Protein AF-A0A7V0MFZ0-F1 (afdb_monomer)

Foldseek 3Di:
DDDDDCVVVVVVVVVVVVPPDPPFDKWKWFWADQPFLQWTWTQTPNDTAIEGEPQKDFQDLDDDPSLVVVCVVVVHDSVVSNVLRVVSRVVSCVQHPGGAIWMWTFPQAALVRHTYIWTAHPVRDTSSVVSVVVPSIDGDDDPVDPPSGDDD

Radius of gyration: 21.15 Å; Cα contacts (8 Å, |Δi|>4): 262; chains: 1; bounding box: 81×32×43 Å

Secondary structure (DSSP, 8-state):
-PPP-THHHHHHHHHHHTT-----EEEEEEEEEE-SSSEEEEEETTEEEEEEETTEEPPP-S--HHHHHHHHHHTS-HHHHHHHHHHHHHHHHHH--TT-EEEEEEEEE-TTSPEEEEEE-TTS-BHHHHHHHTTS-EEPP--SS--TTS--

Structure (mmCIF, N/CA/C/O backbone):
data_AF-A0A7V0MFZ0-F1
#
_entry.id   AF-A0A7V0MFZ0-F1
#
loop_
_atom_site.group_PDB
_atom_site.id
_atom_site.type_symbol
_atom_site.label_atom_id
_atom_site.label_alt_id
_atom_site.label_comp_id
_atom_site.label_asym_id
_atom_site.label_entity_id
_atom_site.label_seq_id
_atom_site.pdbx_PDB_ins_code
_atom_site.Cartn_x
_atom_site.Cartn_y
_atom_site.Cartn_z
_atom_site.occupancy
_atom_site.B_iso_or_equiv
_atom_site.auth_seq_id
_atom_site.auth_comp_id
_atom_site.auth_asym_id
_atom_site.auth_atom_id
_atom_site.pdbx_PDB_model_num
ATOM 1 N N . MET A 1 1 ? -67.528 -11.624 10.475 1.00 47.88 1 MET A N 1
ATOM 2 C CA . MET A 1 1 ? -66.142 -11.704 10.995 1.00 47.88 1 MET A CA 1
ATOM 3 C C . MET A 1 1 ? -65.211 -12.012 9.823 1.00 47.88 1 MET A C 1
ATOM 5 O O . MET A 1 1 ? -65.328 -13.084 9.245 1.00 47.88 1 MET A O 1
ATOM 9 N N . ARG A 1 2 ? -64.395 -11.047 9.369 1.00 53.66 2 ARG A N 1
ATOM 10 C CA . ARG A 1 2 ? -63.494 -11.209 8.206 1.00 53.66 2 ARG A CA 1
ATOM 11 C C . ARG A 1 2 ? -62.279 -12.045 8.619 1.00 53.66 2 ARG A C 1
ATOM 13 O O . ARG A 1 2 ? -61.557 -11.647 9.525 1.00 53.66 2 ARG A O 1
ATOM 20 N N . GLN A 1 3 ? -62.070 -13.187 7.967 1.00 61.22 3 GLN A N 1
ATOM 21 C CA . GLN A 1 3 ? -60.916 -14.049 8.218 1.00 61.22 3 GLN A CA 1
ATOM 22 C C . GLN A 1 3 ? -59.635 -13.358 7.730 1.00 61.22 3 GLN A C 1
ATOM 24 O O . GLN A 1 3 ? -59.511 -13.020 6.550 1.00 61.22 3 GLN A O 1
ATOM 29 N N . PHE A 1 4 ? -58.695 -13.120 8.644 1.00 59.19 4 PHE A N 1
ATOM 30 C CA . PHE A 1 4 ? -57.359 -12.631 8.314 1.00 59.19 4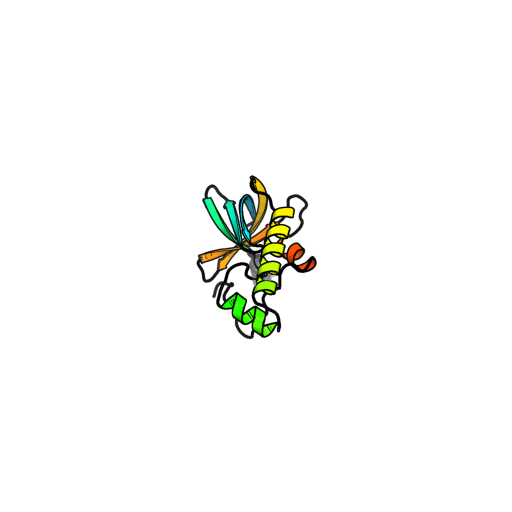 PHE A CA 1
ATOM 31 C C . PHE A 1 4 ? -56.622 -13.710 7.510 1.00 59.19 4 PHE A C 1
ATOM 33 O O . PHE A 1 4 ? -56.411 -14.817 7.998 1.00 59.19 4 PHE A O 1
ATOM 40 N N . LYS A 1 5 ? -56.251 -13.404 6.260 1.00 60.75 5 LYS A N 1
ATOM 41 C CA . LYS A 1 5 ? -55.496 -14.323 5.398 1.00 60.75 5 LYS A CA 1
ATOM 42 C C . LYS A 1 5 ? -54.029 -14.360 5.867 1.00 60.75 5 LYS A C 1
ATOM 44 O O . LYS A 1 5 ? -53.351 -13.341 5.725 1.00 60.75 5 LYS A O 1
ATOM 49 N N . PRO A 1 6 ? -53.499 -15.499 6.356 1.00 60.22 6 PRO A N 1
ATOM 50 C CA . PRO A 1 6 ? -52.128 -15.584 6.878 1.00 60.22 6 PRO A CA 1
ATOM 51 C C . PRO A 1 6 ? -51.054 -15.332 5.804 1.00 60.22 6 PRO A C 1
ATOM 53 O O . PRO A 1 6 ? -49.923 -14.987 6.129 1.00 60.22 6 PRO A O 1
ATOM 56 N N . ALA A 1 7 ? -51.416 -15.416 4.519 1.00 62.53 7 ALA A N 1
ATOM 57 C CA . ALA A 1 7 ? -50.539 -15.136 3.381 1.00 62.53 7 ALA A CA 1
ATOM 58 C C . ALA A 1 7 ? -49.918 -13.724 3.394 1.00 62.53 7 ALA A C 1
ATOM 60 O O . ALA A 1 7 ? -48.782 -13.557 2.957 1.00 62.53 7 ALA A O 1
ATOM 61 N N . LEU A 1 8 ? -50.621 -12.715 3.929 1.00 60.03 8 LEU A N 1
ATOM 62 C CA . LEU A 1 8 ? -50.081 -11.353 4.024 1.00 60.03 8 LEU A CA 1
ATOM 63 C C . LEU A 1 8 ? -48.981 -11.249 5.097 1.00 60.03 8 LEU A C 1
ATOM 65 O O . LEU A 1 8 ? -48.035 -10.486 4.935 1.00 60.03 8 LEU A O 1
ATOM 69 N N . LEU A 1 9 ? -49.072 -12.057 6.158 1.00 59.84 9 LEU A N 1
ATOM 70 C CA . LEU A 1 9 ? -48.082 -12.098 7.236 1.00 59.84 9 LEU A CA 1
ATOM 71 C C . LEU A 1 9 ? -46.766 -12.734 6.756 1.00 59.84 9 LEU A C 1
ATOM 73 O O . LEU A 1 9 ? -45.691 -12.209 7.031 1.00 59.84 9 LEU A O 1
ATOM 77 N N . TYR A 1 10 ? -46.847 -13.814 5.971 1.00 64.69 10 TYR A N 1
ATOM 78 C CA . TYR A 1 10 ? -45.669 -14.465 5.385 1.00 64.69 10 TYR A CA 1
ATOM 79 C C . TYR A 1 10 ? -44.922 -13.567 4.389 1.00 64.69 10 TYR A C 1
ATOM 81 O O . TYR A 1 10 ? -43.693 -13.588 4.351 1.00 64.69 10 TYR A O 1
ATOM 89 N N . LEU A 1 11 ? -45.641 -12.737 3.625 1.00 60.97 11 LEU A N 1
ATOM 90 C CA . LEU A 1 11 ? -45.033 -11.796 2.680 1.00 60.97 11 LEU A CA 1
ATOM 91 C C . LEU A 1 11 ? -44.226 -10.694 3.395 1.00 60.97 11 LEU A C 1
ATOM 93 O O . LEU A 1 11 ? -43.146 -10.333 2.939 1.00 60.97 11 LEU A O 1
ATOM 97 N N . VAL A 1 12 ? -44.707 -10.202 4.543 1.00 61.19 12 VAL A N 1
ATOM 98 C CA . VAL A 1 12 ? -43.994 -9.200 5.360 1.00 61.19 12 VAL A CA 1
ATOM 99 C C . VAL A 1 12 ? -42.735 -9.793 6.005 1.00 61.19 12 VAL A C 1
ATOM 101 O O . VAL A 1 12 ? -41.697 -9.136 6.035 1.00 61.19 12 VAL A O 1
ATOM 104 N N . VAL A 1 13 ? -42.788 -11.050 6.461 1.00 62.38 13 VAL A N 1
ATOM 105 C CA . VAL A 1 13 ? -41.617 -11.760 7.012 1.00 62.38 13 VAL A CA 1
ATOM 106 C C . VAL A 1 13 ? -40.547 -12.004 5.937 1.00 62.38 13 VAL A C 1
ATOM 108 O O . VAL A 1 13 ? -39.360 -11.821 6.203 1.00 62.38 13 VAL A O 1
ATOM 111 N N . LEU A 1 14 ? -40.948 -12.344 4.707 1.00 59.47 14 LEU A N 1
ATOM 112 C CA . LEU A 1 14 ? -40.026 -12.533 3.578 1.00 59.47 14 LEU A CA 1
ATOM 113 C C . LEU A 1 14 ? -39.344 -11.229 3.128 1.00 59.47 14 LEU A C 1
ATOM 115 O O . LEU A 1 14 ? -38.171 -11.261 2.765 1.00 59.47 14 LEU A O 1
ATOM 119 N N . LEU A 1 15 ? -40.032 -10.084 3.211 1.00 59.00 15 LEU A N 1
ATOM 120 C CA . LEU A 1 15 ? -39.458 -8.766 2.895 1.00 59.00 15 LEU A CA 1
ATOM 121 C C . LEU A 1 15 ? -38.463 -8.266 3.958 1.00 59.00 15 LEU A C 1
ATOM 123 O O . LEU A 1 15 ? -37.541 -7.522 3.631 1.00 59.00 15 LEU A O 1
ATOM 127 N N . PHE A 1 16 ? -38.600 -8.697 5.216 1.00 56.44 16 PHE A N 1
ATOM 128 C CA . PHE A 1 16 ? -37.642 -8.366 6.282 1.00 56.44 16 PHE A CA 1
ATOM 129 C C . PHE A 1 16 ? -36.361 -9.212 6.223 1.00 56.44 16 PHE A C 1
ATOM 131 O O . PHE A 1 16 ? -35.287 -8.741 6.594 1.00 56.44 16 PHE A O 1
ATOM 138 N N . ALA A 1 17 ? -36.445 -10.449 5.726 1.00 56.81 17 ALA A N 1
ATOM 139 C CA . ALA A 1 17 ? -35.288 -11.337 5.605 1.00 56.81 17 ALA A CA 1
ATOM 140 C C . ALA A 1 17 ? -34.329 -10.944 4.461 1.00 56.81 17 ALA A C 1
ATOM 142 O O . ALA A 1 17 ? -33.153 -11.305 4.496 1.00 56.81 17 ALA A O 1
ATOM 143 N N . SER A 1 18 ? -34.792 -10.175 3.468 1.00 56.44 18 SER A N 1
ATOM 144 C CA . SER A 1 18 ? -33.979 -9.752 2.316 1.00 56.44 18 SER A CA 1
ATOM 145 C C . SER A 1 1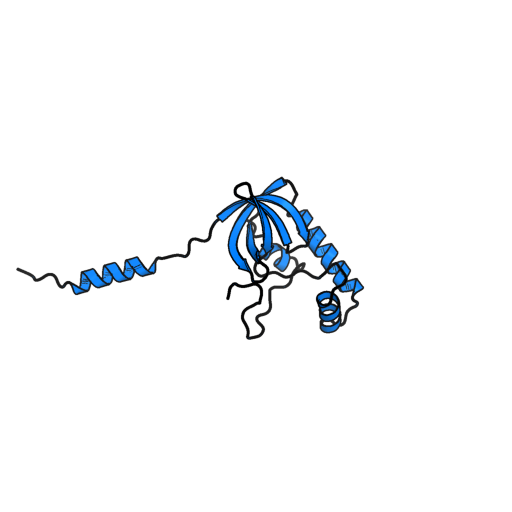8 ? -33.009 -8.595 2.590 1.00 56.44 18 SER A C 1
ATOM 147 O O . SER A 1 18 ? -32.256 -8.214 1.699 1.00 56.44 18 SER A O 1
ATOM 149 N N . SER A 1 19 ? -32.992 -8.040 3.805 1.00 57.84 19 SER A N 1
ATOM 150 C CA . SER A 1 19 ? -32.139 -6.897 4.168 1.00 57.84 19 SER A CA 1
ATOM 151 C C . SER A 1 19 ? -30.912 -7.278 4.995 1.00 57.84 19 SER A C 1
ATOM 153 O O . SER A 1 19 ? -30.336 -6.416 5.657 1.00 57.84 19 SER A O 1
ATOM 155 N N . PHE A 1 20 ? -30.475 -8.541 4.953 1.00 55.75 20 PHE A N 1
ATOM 156 C CA . PHE A 1 20 ? -29.154 -8.918 5.461 1.00 55.75 20 PHE A CA 1
ATOM 157 C C . PHE A 1 20 ? -28.063 -8.325 4.552 1.00 55.75 20 PHE A C 1
ATOM 159 O O . PHE A 1 20 ? -27.438 -9.000 3.737 1.00 55.75 20 PHE A O 1
ATOM 166 N N . SER A 1 21 ? -27.846 -7.018 4.682 1.00 60.41 21 SER A N 1
ATOM 167 C CA . SER A 1 21 ? -26.643 -6.351 4.212 1.00 60.41 21 SER A CA 1
ATOM 168 C C . SER A 1 21 ? -25.468 -6.995 4.935 1.00 60.41 21 SER A C 1
ATOM 170 O O . SER A 1 21 ? -25.405 -6.967 6.166 1.00 60.41 21 SER A O 1
ATOM 172 N N . PHE A 1 22 ? -24.541 -7.594 4.187 1.00 55.25 22 PHE A N 1
ATOM 173 C CA . PHE A 1 22 ? -23.262 -8.012 4.747 1.00 55.25 22 PHE A CA 1
ATOM 174 C C . PHE A 1 22 ? -22.621 -6.792 5.409 1.00 55.25 22 PHE A C 1
ATOM 176 O O . PHE A 1 22 ? -22.306 -5.806 4.741 1.00 55.25 22 PHE A O 1
ATOM 183 N N . ALA A 1 23 ? -22.475 -6.842 6.733 1.00 59.38 23 ALA A N 1
ATOM 184 C CA . ALA A 1 23 ? -21.800 -5.799 7.477 1.00 59.38 23 ALA A CA 1
ATOM 185 C C . ALA A 1 23 ? -20.330 -5.808 7.058 1.00 59.38 23 ALA A C 1
ATOM 187 O O . ALA A 1 23 ? -19.548 -6.679 7.433 1.00 59.38 23 ALA A O 1
ATOM 188 N N . GLN A 1 24 ? -19.971 -4.847 6.221 1.00 65.25 24 GLN A N 1
ATOM 189 C CA . GLN A 1 24 ? -18.596 -4.559 5.893 1.00 65.25 24 GLN A CA 1
ATOM 190 C C . GLN A 1 24 ? -17.924 -4.006 7.155 1.00 65.25 24 GLN A C 1
ATOM 192 O O . GLN A 1 24 ? -18.303 -2.945 7.652 1.00 65.25 24 GLN A O 1
ATOM 197 N N . PHE A 1 25 ? -16.958 -4.740 7.707 1.00 70.88 25 PHE A N 1
ATOM 198 C CA . PHE A 1 25 ? -16.306 -4.330 8.945 1.00 70.88 25 PHE A CA 1
ATOM 199 C C . PHE A 1 25 ? -15.363 -3.156 8.669 1.00 70.88 25 PHE A C 1
ATOM 201 O O . PHE A 1 25 ? -14.361 -3.300 7.962 1.00 70.88 25 PHE A O 1
ATOM 208 N N . SER A 1 26 ? -15.718 -1.993 9.214 1.00 85.38 26 SER A N 1
ATOM 209 C CA . SER A 1 26 ? -14.893 -0.788 9.201 1.00 85.38 26 SER A CA 1
ATOM 210 C C . SER A 1 26 ? -14.136 -0.679 10.519 1.00 85.38 26 SER A C 1
ATOM 212 O O . SER A 1 26 ? -14.733 -0.712 11.595 1.00 85.38 26 SER A O 1
ATOM 214 N N . TYR A 1 27 ? -12.821 -0.545 10.424 1.00 93.56 27 TYR A N 1
ATOM 215 C CA . TYR A 1 27 ? -11.903 -0.432 11.545 1.00 93.56 27 TYR A CA 1
ATOM 216 C C . TYR A 1 27 ? -11.156 0.891 11.477 1.00 93.56 27 TYR A C 1
ATOM 218 O O . TYR A 1 27 ? -10.831 1.392 10.401 1.00 93.56 27 TYR A O 1
ATOM 226 N N . GLN A 1 28 ? -10.812 1.426 12.642 1.00 96.62 28 GLN A N 1
ATOM 227 C CA . GLN A 1 28 ? -9.788 2.458 12.747 1.00 96.62 28 GLN A CA 1
ATOM 228 C C . GLN A 1 28 ? -8.436 1.775 12.929 1.00 96.62 28 GLN A C 1
ATOM 230 O O . GLN A 1 28 ? -8.282 0.915 13.799 1.00 96.62 28 GLN A O 1
ATOM 235 N N . ALA A 1 29 ? -7.452 2.149 12.116 1.00 97.69 29 ALA A N 1
ATOM 236 C CA . ALA A 1 29 ? -6.132 1.538 12.166 1.00 97.69 29 ALA A CA 1
ATOM 237 C C . ALA A 1 29 ? -5.016 2.579 12.086 1.00 97.69 29 ALA A C 1
ATOM 239 O O . ALA A 1 29 ? -5.156 3.624 11.455 1.00 97.69 29 ALA A O 1
ATOM 240 N N . THR A 1 30 ? -3.876 2.267 12.700 1.00 98.44 30 THR A N 1
ATOM 241 C CA . THR A 1 30 ? -2.668 3.099 12.630 1.00 98.44 30 THR A CA 1
ATOM 242 C C . THR A 1 30 ? -1.652 2.452 11.703 1.00 98.44 30 THR A C 1
ATOM 244 O O . THR A 1 30 ? -1.275 1.296 11.901 1.00 98.44 30 THR A O 1
ATOM 247 N N . ILE A 1 31 ? -1.151 3.182 10.711 1.00 98.50 31 ILE A N 1
ATOM 248 C CA . ILE A 1 31 ? -0.154 2.651 9.776 1.00 98.50 31 ILE A CA 1
ATOM 249 C C . ILE A 1 31 ? 1.174 2.400 10.498 1.00 98.50 31 ILE A C 1
ATOM 251 O O . ILE A 1 31 ? 1.772 3.295 11.091 1.00 98.50 31 ILE A O 1
ATOM 255 N N . LEU A 1 32 ? 1.682 1.172 10.401 1.00 98.38 32 LEU A N 1
ATOM 256 C CA . LEU A 1 32 ? 2.967 0.764 10.973 1.00 98.38 32 LEU A CA 1
ATOM 257 C C . LEU A 1 32 ? 4.091 0.775 9.936 1.00 98.38 32 LEU A C 1
ATOM 259 O O . LEU A 1 32 ? 5.226 1.141 10.252 1.00 98.38 32 LEU A O 1
ATOM 263 N N . LYS A 1 33 ? 3.796 0.325 8.710 1.00 98.06 33 LYS A N 1
ATOM 264 C CA . LYS A 1 33 ? 4.771 0.221 7.617 1.00 98.06 33 LYS A CA 1
ATOM 265 C C . LYS A 1 33 ? 4.077 0.172 6.258 1.00 98.06 33 LYS A C 1
ATOM 267 O O . LYS A 1 33 ? 3.214 -0.670 6.042 1.00 98.06 33 LYS A O 1
ATOM 272 N N . ILE A 1 34 ? 4.568 0.967 5.316 1.00 97.75 34 ILE A N 1
ATOM 273 C CA . ILE A 1 34 ? 4.239 0.872 3.891 1.00 97.75 34 ILE A CA 1
ATOM 274 C C . ILE A 1 34 ? 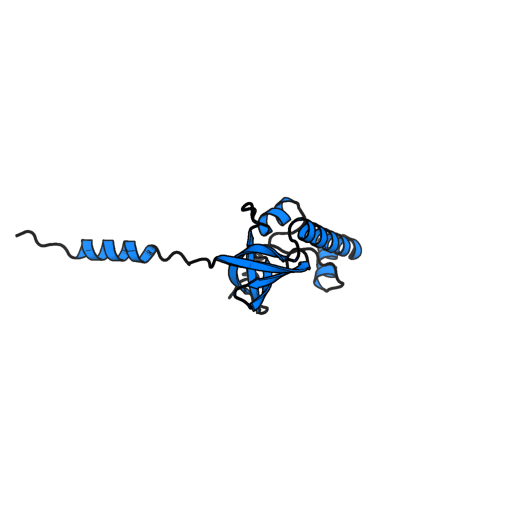5.282 -0.052 3.247 1.00 97.75 34 ILE A C 1
ATOM 276 O O . ILE A 1 34 ? 6.466 0.298 3.210 1.00 97.75 34 ILE A O 1
ATOM 280 N N . SER A 1 35 ? 4.894 -1.267 2.835 1.00 95.00 35 SER A N 1
ATOM 281 C CA . SER A 1 35 ? 5.843 -2.214 2.221 1.00 95.00 35 SER A CA 1
ATOM 282 C C . SER A 1 35 ? 6.070 -1.868 0.758 1.00 95.00 35 SER A C 1
ATOM 284 O O . SER A 1 35 ? 7.223 -1.758 0.354 1.00 95.00 35 SER A O 1
ATOM 286 N N . ASP A 1 36 ? 4.992 -1.655 0.013 1.00 93.56 36 ASP A N 1
ATOM 287 C CA . ASP A 1 36 ? 4.885 -1.236 -1.390 1.00 93.56 36 ASP A CA 1
ATOM 288 C C . ASP A 1 36 ? 3.501 -0.578 -1.585 1.00 93.56 36 ASP A C 1
ATOM 290 O O . ASP A 1 36 ? 2.831 -0.281 -0.591 1.00 93.56 36 ASP A O 1
ATOM 294 N N . GLY A 1 37 ? 3.101 -0.284 -2.826 1.00 94.50 37 GLY A N 1
ATOM 295 C CA . GLY A 1 37 ? 1.881 0.484 -3.085 1.00 94.50 37 GLY A CA 1
ATOM 296 C C . GLY A 1 37 ? 0.565 -0.278 -2.892 1.00 94.50 37 GLY A C 1
ATOM 297 O O . GLY A 1 37 ? -0.483 0.362 -2.864 1.00 94.50 37 GLY A O 1
ATOM 298 N N . ASP A 1 38 ? 0.604 -1.598 -2.687 1.00 95.25 38 ASP A N 1
ATOM 299 C CA . ASP A 1 38 ? -0.581 -2.433 -2.437 1.00 95.25 38 ASP A CA 1
ATOM 300 C C . ASP A 1 38 ? -0.484 -3.296 -1.156 1.00 95.25 38 ASP A C 1
ATOM 302 O O . ASP A 1 38 ? -1.404 -4.058 -0.842 1.00 95.25 38 ASP A O 1
ATOM 306 N N . THR A 1 39 ? 0.610 -3.190 -0.392 1.00 95.50 39 THR A N 1
ATOM 307 C CA . THR A 1 39 ? 0.855 -3.976 0.824 1.00 95.50 39 THR A CA 1
ATOM 308 C C . THR A 1 39 ? 1.253 -3.090 2.004 1.00 95.50 39 THR A C 1
ATOM 310 O O . THR A 1 39 ? 2.389 -2.609 2.124 1.00 95.50 39 THR A O 1
ATOM 313 N N . ILE A 1 40 ? 0.341 -2.966 2.970 1.00 97.38 40 ILE A N 1
ATOM 314 C CA . ILE A 1 40 ? 0.474 -2.077 4.132 1.00 97.38 40 ILE A CA 1
ATOM 315 C C . ILE A 1 40 ? 0.371 -2.881 5.431 1.00 97.38 40 ILE A C 1
ATOM 317 O O . ILE A 1 40 ? -0.438 -3.795 5.557 1.00 97.38 40 ILE A O 1
ATOM 321 N N . TRP A 1 41 ? 1.196 -2.552 6.421 1.00 97.75 41 TRP A N 1
ATOM 322 C CA . TRP A 1 41 ? 1.055 -3.053 7.787 1.00 97.75 41 TRP A CA 1
ATOM 323 C C . TRP A 1 41 ? 0.384 -2.007 8.654 1.00 97.75 41 TRP A C 1
ATOM 325 O O . TRP A 1 41 ? 0.833 -0.859 8.683 1.00 97.75 41 TRP A O 1
ATOM 335 N N . VAL A 1 42 ? -0.609 -2.432 9.424 1.00 98.00 42 VAL A N 1
ATOM 336 C CA . VAL A 1 42 ? -1.356 -1.571 10.339 1.00 98.00 42 VAL A CA 1
ATOM 337 C C . VAL A 1 42 ? -1.438 -2.183 11.734 1.00 98.00 42 VAL A C 1
ATOM 339 O O . VAL A 1 42 ? -1.294 -3.395 11.905 1.00 98.00 42 VAL A O 1
ATOM 342 N N . LEU A 1 43 ? -1.650 -1.333 12.732 1.00 98.19 43 LEU A N 1
ATOM 343 C CA . LEU A 1 43 ? -2.129 -1.706 14.052 1.00 98.19 43 LEU A CA 1
ATOM 344 C C . LEU A 1 43 ? -3.646 -1.533 14.041 1.00 98.19 43 LEU A C 1
ATOM 346 O O . LEU A 1 43 ? -4.125 -0.411 13.894 1.00 98.19 43 LEU A O 1
ATOM 350 N N . MET A 1 44 ? -4.371 -2.636 14.168 1.00 95.56 44 MET A N 1
ATOM 351 C CA . MET A 1 44 ? -5.831 -2.696 14.122 1.00 95.56 44 MET A CA 1
ATOM 352 C C . MET A 1 44 ? -6.286 -3.616 15.254 1.00 95.56 44 MET A C 1
ATOM 354 O O . MET A 1 44 ? -5.749 -4.715 15.390 1.00 95.56 44 MET A O 1
ATOM 358 N N . ASP A 1 45 ? -7.181 -3.137 16.118 1.00 93.50 45 ASP A N 1
ATOM 359 C CA . ASP A 1 45 ? -7.643 -3.846 17.325 1.00 93.50 45 ASP A CA 1
ATOM 360 C C . ASP A 1 45 ? -6.503 -4.397 18.202 1.00 93.50 45 ASP A C 1
ATOM 362 O O . ASP A 1 45 ? -6.508 -5.544 18.650 1.00 93.50 45 ASP A O 1
ATOM 366 N N . GLY A 1 46 ? -5.453 -3.591 18.392 1.00 95.12 46 GLY A N 1
ATOM 367 C CA . GLY A 1 46 ? -4.272 -3.971 19.176 1.00 95.12 46 GLY A CA 1
ATOM 368 C C . GLY A 1 46 ? -3.373 -5.027 18.517 1.00 95.12 46 GLY A C 1
ATOM 369 O O . GLY A 1 46 ? -2.369 -5.426 19.103 1.00 95.12 46 GLY A O 1
ATOM 370 N N . ARG A 1 47 ? -3.683 -5.468 17.292 1.00 95.44 47 ARG A N 1
ATOM 371 C CA . ARG A 1 47 ? -2.923 -6.483 16.555 1.00 95.44 47 ARG A CA 1
ATOM 372 C C . ARG A 1 47 ? -2.215 -5.882 15.351 1.00 95.44 47 ARG A C 1
ATOM 374 O O . ARG A 1 47 ? -2.730 -5.005 14.662 1.00 95.44 47 ARG A O 1
ATOM 381 N N . ARG A 1 48 ? -1.018 -6.393 15.065 1.00 97.00 48 ARG A N 1
ATOM 382 C CA . ARG A 1 48 ? -0.284 -6.066 13.842 1.00 97.00 48 ARG A CA 1
ATOM 383 C C . ARG A 1 48 ? -0.841 -6.892 12.684 1.00 97.00 48 ARG A C 1
ATOM 385 O O . ARG A 1 48 ? -0.655 -8.104 12.651 1.00 97.00 48 ARG A O 1
ATOM 392 N N . VAL A 1 49 ? -1.468 -6.229 11.718 1.00 95.50 49 VAL A N 1
ATOM 393 C CA . VAL A 1 49 ? -2.136 -6.865 10.575 1.00 95.50 49 VAL A CA 1
ATOM 394 C C . VAL A 1 49 ? -1.444 -6.466 9.274 1.00 95.50 49 VAL A C 1
ATOM 396 O O . VAL A 1 49 ? -1.091 -5.303 9.073 1.00 95.50 49 VAL A O 1
ATOM 399 N N . LYS A 1 50 ? -1.225 -7.445 8.389 1.00 95.56 50 LYS A N 1
ATOM 400 C CA . LYS A 1 50 ? -0.721 -7.226 7.029 1.00 95.56 50 LYS A CA 1
ATOM 401 C C . LYS A 1 50 ? -1.899 -7.174 6.059 1.00 95.56 50 LYS A C 1
ATOM 403 O O . LYS A 1 50 ? -2.547 -8.195 5.818 1.00 95.56 50 LYS A O 1
ATOM 408 N N . LEU A 1 51 ? -2.138 -5.998 5.499 1.00 95.62 51 LEU A N 1
ATOM 409 C CA . LEU A 1 51 ? -3.175 -5.746 4.510 1.00 95.62 51 LEU A CA 1
ATOM 410 C C . LEU A 1 51 ? -2.620 -5.955 3.098 1.00 95.62 51 LEU A C 1
ATOM 412 O O . LEU A 1 51 ? -1.515 -5.502 2.788 1.00 95.62 51 LEU A O 1
ATOM 416 N N . ARG A 1 52 ? -3.400 -6.630 2.253 1.00 95.38 52 ARG A N 1
ATOM 417 C CA . ARG A 1 52 ? -3.298 -6.581 0.792 1.00 95.38 52 ARG A CA 1
ATOM 418 C C . ARG A 1 52 ? -4.457 -5.729 0.303 1.00 95.38 52 ARG A C 1
ATOM 420 O O . ARG A 1 52 ? -5.610 -5.998 0.641 1.00 95.38 52 ARG A O 1
ATOM 427 N N . LEU A 1 53 ? -4.137 -4.688 -0.443 1.00 95.44 53 LEU A N 1
ATOM 428 C CA . LEU A 1 53 ? -5.124 -3.732 -0.895 1.00 95.44 53 LEU A CA 1
ATOM 429 C C . LEU A 1 53 ? -5.958 -4.342 -2.015 1.00 95.44 53 LEU A C 1
ATOM 431 O O . LEU A 1 53 ? -5.451 -4.758 -3.055 1.00 95.44 53 LEU A O 1
ATOM 435 N N . LEU A 1 54 ? -7.251 -4.468 -1.735 1.00 93.06 54 LEU A N 1
ATOM 436 C CA . LEU A 1 54 ? -8.199 -5.142 -2.599 1.00 93.06 54 LEU A CA 1
ATOM 437 C C . LEU A 1 54 ? -8.326 -4.396 -3.930 1.00 93.06 54 LEU A C 1
ATOM 439 O O . LEU A 1 54 ? -8.402 -3.169 -3.965 1.00 93.06 54 LEU A O 1
ATOM 443 N N . GLY A 1 55 ? -8.388 -5.160 -5.019 1.00 90.25 55 GLY A N 1
ATOM 444 C CA . GLY A 1 55 ? -8.673 -4.633 -6.352 1.00 90.25 55 GLY A CA 1
ATOM 445 C C . GLY A 1 55 ? -7.456 -4.105 -7.107 1.00 90.25 55 GLY A C 1
ATOM 446 O O . GLY A 1 55 ? -7.552 -3.963 -8.322 1.00 90.25 55 GLY A O 1
ATOM 447 N N . ILE A 1 56 ? -6.320 -3.900 -6.436 1.00 93.88 56 ILE A N 1
ATOM 448 C CA . ILE A 1 56 ? -5.145 -3.243 -7.016 1.00 93.88 56 ILE A CA 1
ATOM 449 C C . ILE A 1 56 ? -3.895 -4.132 -6.976 1.00 93.88 56 ILE A C 1
ATOM 451 O O . ILE A 1 56 ? -3.693 -4.906 -6.037 1.00 93.88 56 ILE A O 1
ATOM 455 N N . ASP A 1 57 ? -3.050 -4.016 -8.000 1.00 93.06 57 ASP A N 1
ATOM 456 C CA . ASP A 1 57 ? -1.735 -4.658 -8.080 1.00 93.06 57 ASP A CA 1
ATOM 457 C C . ASP A 1 57 ? -0.698 -3.653 -8.585 1.00 93.06 57 ASP A C 1
ATOM 459 O O . ASP A 1 57 ? -0.881 -2.991 -9.614 1.00 93.06 57 ASP A O 1
ATOM 463 N N . THR A 1 58 ? 0.390 -3.505 -7.840 1.00 94.88 58 THR A N 1
ATOM 464 C CA . THR A 1 58 ? 1.478 -2.587 -8.191 1.00 94.88 58 THR A CA 1
ATOM 465 C C . THR A 1 58 ? 2.613 -3.307 -8.925 1.00 94.88 58 THR A C 1
ATOM 467 O O . THR A 1 58 ? 2.795 -4.524 -8.763 1.00 94.88 58 THR A O 1
ATOM 470 N N . PRO A 1 59 ? 3.387 -2.589 -9.765 1.00 95.19 59 PRO A N 1
ATOM 471 C CA . PRO A 1 59 ? 4.572 -3.156 -10.395 1.00 95.19 59 PRO A CA 1
ATOM 472 C C . PRO A 1 59 ? 5.593 -3.637 -9.356 1.00 95.19 59 PRO A C 1
ATOM 474 O O . PRO A 1 59 ? 5.799 -3.026 -8.307 1.00 95.19 59 PRO A O 1
ATOM 477 N N . GLU A 1 60 ? 6.264 -4.747 -9.653 1.00 94.75 60 GLU A N 1
ATOM 478 C CA . GLU A 1 60 ? 7.253 -5.332 -8.749 1.00 94.75 60 GLU A CA 1
ATOM 479 C C . GLU A 1 60 ? 8.542 -4.504 -8.714 1.00 94.75 60 GLU A C 1
ATOM 481 O O . GLU A 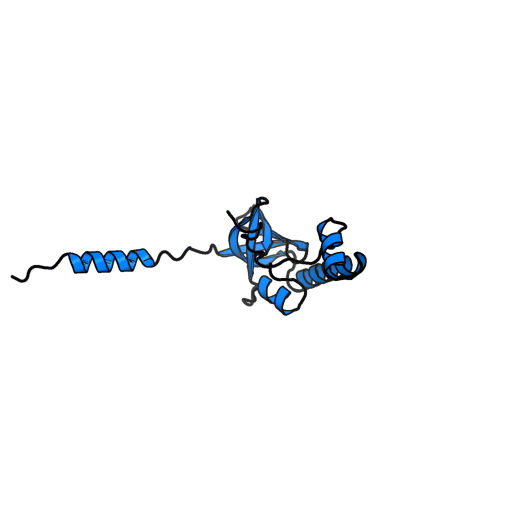1 60 ? 9.139 -4.225 -9.748 1.00 94.75 60 GLU A O 1
ATOM 486 N N . LYS A 1 61 ? 9.044 -4.193 -7.515 1.00 93.25 61 LYS A N 1
ATOM 487 C CA . LYS A 1 61 ? 10.323 -3.473 -7.319 1.00 93.25 61 LYS A CA 1
ATOM 488 C C . LYS A 1 61 ? 11.522 -4.362 -6.972 1.00 93.25 61 LYS A C 1
ATOM 490 O O . LYS A 1 61 ? 12.638 -3.871 -6.784 1.00 93.25 61 LYS A O 1
ATOM 495 N N . PHE A 1 62 ? 11.307 -5.669 -6.853 1.00 92.44 62 PHE A N 1
ATOM 496 C CA . PHE A 1 62 ? 12.354 -6.661 -6.610 1.00 92.44 62 PHE A CA 1
ATOM 497 C C . PHE A 1 62 ? 12.342 -7.712 -7.717 1.00 92.44 62 PHE A C 1
ATOM 499 O O . PHE A 1 62 ? 11.301 -8.000 -8.302 1.00 92.44 62 PHE A O 1
ATOM 506 N N . LYS A 1 63 ? 13.507 -8.308 -7.997 1.00 94.38 63 LYS A N 1
ATOM 507 C CA . LYS A 1 63 ? 13.635 -9.351 -9.021 1.00 94.38 63 LYS A CA 1
ATOM 508 C C . LYS A 1 63 ? 12.730 -10.533 -8.664 1.00 94.38 63 LYS A C 1
ATOM 510 O O . LYS A 1 63 ? 12.914 -11.165 -7.628 1.00 94.38 63 LYS A O 1
ATOM 515 N N . SER A 1 64 ? 11.768 -10.832 -9.529 1.00 95.00 64 SER A N 1
ATOM 516 C CA . SER A 1 64 ? 10.799 -11.909 -9.333 1.00 95.00 64 SER A CA 1
ATOM 517 C C . SER A 1 64 ? 10.333 -12.476 -10.676 1.00 95.00 64 SER A C 1
ATOM 519 O O . SER A 1 64 ? 10.543 -11.872 -11.730 1.00 95.00 64 SER A O 1
ATOM 521 N N . LYS A 1 65 ? 9.677 -13.645 -10.648 1.00 95.19 65 LYS A N 1
ATOM 522 C CA . LYS A 1 65 ? 9.057 -14.232 -11.849 1.00 95.19 65 LYS A CA 1
ATOM 523 C C . LYS A 1 65 ? 7.965 -13.323 -12.427 1.00 95.19 65 LYS A C 1
ATOM 525 O O . LYS A 1 65 ? 7.851 -13.230 -13.643 1.00 95.19 65 LYS A O 1
ATOM 530 N N . LYS A 1 66 ? 7.196 -12.645 -11.561 1.00 92.06 66 LYS A N 1
ATOM 531 C CA . LYS A 1 66 ? 6.179 -11.664 -11.967 1.00 92.06 66 LYS A CA 1
ATOM 532 C C . LYS A 1 66 ? 6.831 -10.489 -12.693 1.00 92.06 66 LYS A C 1
ATOM 534 O O . LYS A 1 66 ? 6.444 -10.219 -13.815 1.00 92.06 66 LYS A O 1
ATOM 539 N N . LEU A 1 67 ? 7.886 -9.896 -12.128 1.00 95.25 67 LEU A N 1
ATOM 540 C CA . LEU A 1 67 ? 8.611 -8.789 -12.761 1.00 95.25 67 LEU A CA 1
ATOM 541 C C . LEU A 1 67 ? 9.092 -9.151 -14.174 1.00 95.25 67 LEU A C 1
ATOM 543 O O . LEU A 1 67 ? 8.879 -8.389 -15.111 1.00 95.25 67 LEU A O 1
ATOM 547 N N . ALA A 1 68 ? 9.723 -10.320 -14.331 1.00 96.81 68 ALA A N 1
ATOM 548 C CA . ALA A 1 68 ? 10.213 -10.778 -15.629 1.00 96.81 68 ALA A CA 1
ATOM 549 C C . ALA A 1 68 ? 9.077 -10.991 -16.643 1.00 96.81 68 ALA A C 1
ATOM 551 O O . ALA A 1 68 ? 9.203 -10.575 -17.792 1.00 96.81 68 ALA A O 1
ATOM 552 N N . ARG A 1 69 ? 7.968 -11.602 -16.208 1.00 95.31 69 ARG A N 1
ATOM 553 C CA . ARG A 1 69 ? 6.775 -11.798 -17.038 1.00 95.31 69 ARG A CA 1
ATOM 554 C C . ARG A 1 69 ? 6.154 -10.466 -17.448 1.00 95.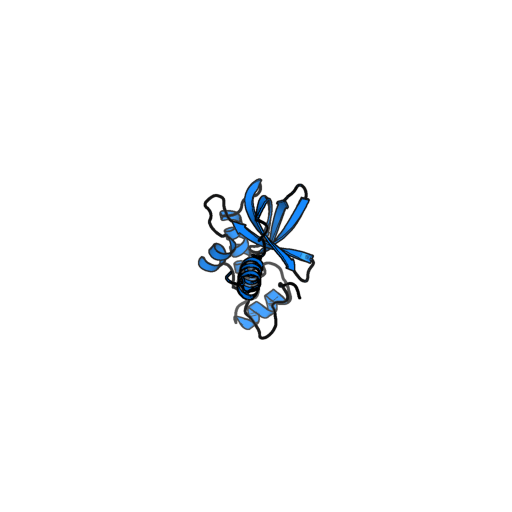31 69 ARG A C 1
ATOM 556 O O . ARG A 1 69 ? 5.893 -10.276 -18.624 1.00 95.31 69 ARG A O 1
ATOM 563 N N . ASP A 1 70 ? 5.934 -9.561 -16.503 1.00 93.75 70 ASP A N 1
ATOM 564 C CA . ASP A 1 70 ? 5.268 -8.284 -16.762 1.00 93.75 70 ASP A CA 1
ATOM 565 C C . ASP A 1 70 ? 6.135 -7.405 -17.686 1.00 93.75 70 ASP A C 1
ATOM 567 O O . ASP A 1 70 ? 5.622 -6.785 -18.611 1.00 93.75 70 ASP A O 1
ATOM 571 N N . ALA A 1 71 ? 7.464 -7.430 -17.520 1.00 96.50 71 ALA A N 1
ATOM 572 C CA . ALA A 1 71 ? 8.400 -6.777 -18.438 1.00 96.50 71 ALA A CA 1
ATOM 573 C C . ALA A 1 71 ? 8.282 -7.326 -19.872 1.00 96.50 71 ALA A C 1
ATOM 575 O O . ALA A 1 71 ? 8.229 -6.552 -20.827 1.00 96.50 71 ALA A O 1
ATOM 576 N N . GLN A 1 72 ? 8.185 -8.652 -20.019 1.00 97.00 72 GLN A N 1
ATOM 577 C CA . GLN A 1 72 ? 7.985 -9.303 -21.313 1.00 97.00 72 GLN A CA 1
ATOM 578 C C . GLN A 1 72 ? 6.613 -8.970 -21.923 1.00 97.00 72 GLN A C 1
ATOM 580 O O . GLN A 1 72 ? 6.558 -8.598 -23.090 1.00 97.00 72 GLN A O 1
ATOM 585 N N . GLU A 1 73 ? 5.521 -9.081 -21.154 1.00 93.81 73 GLU A N 1
ATOM 586 C CA . GLU A 1 73 ? 4.153 -8.778 -21.610 1.00 93.81 73 GLU A CA 1
ATOM 587 C C . GLU A 1 73 ? 4.017 -7.314 -22.063 1.00 93.81 73 GLU A C 1
ATOM 589 O O . GLU A 1 73 ? 3.319 -7.033 -23.035 1.00 93.81 73 GLU A O 1
ATOM 594 N N . CYS A 1 74 ? 4.706 -6.387 -21.393 1.00 93.31 74 CYS A N 1
ATOM 595 C CA . CYS A 1 74 ? 4.705 -4.966 -21.736 1.00 93.31 74 CYS A CA 1
ATOM 596 C C . CYS A 1 74 ? 5.750 -4.572 -22.796 1.00 93.31 74 CYS A C 1
ATOM 598 O O . CYS A 1 74 ? 5.743 -3.424 -23.231 1.00 93.31 74 CYS A O 1
ATOM 600 N N . GLY A 1 75 ? 6.658 -5.470 -23.196 1.00 97.06 75 GLY A N 1
ATOM 601 C CA . GLY A 1 75 ? 7.727 -5.152 -24.152 1.00 97.06 75 GLY A CA 1
ATOM 602 C C . GLY A 1 75 ? 8.755 -4.139 -23.626 1.00 97.06 75 GLY A C 1
ATOM 603 O O . GLY A 1 75 ? 9.308 -3.359 -24.396 1.00 97.06 75 GLY A O 1
ATOM 604 N N . VAL A 1 76 ? 9.008 -4.130 -22.315 1.00 97.19 76 VAL A N 1
ATOM 605 C CA . VAL A 1 76 ? 9.917 -3.188 -21.638 1.00 97.19 76 VAL A CA 1
ATOM 606 C C . VAL A 1 76 ? 10.996 -3.925 -20.847 1.00 97.19 76 VAL A C 1
ATOM 608 O O . VAL A 1 76 ? 10.936 -5.133 -20.629 1.00 97.19 76 VAL A O 1
ATOM 611 N N . SER A 1 77 ? 12.019 -3.203 -20.385 1.00 97.69 77 SER A N 1
ATOM 612 C CA . SER A 1 77 ? 13.073 -3.814 -19.573 1.00 97.69 77 SER A CA 1
ATOM 613 C C . SER A 1 77 ? 12.586 -4.154 -18.156 1.00 97.69 77 SER A C 1
ATOM 615 O O . SER A 1 77 ? 11.742 -3.474 -17.572 1.00 97.69 77 SER A O 1
ATOM 617 N N . GLN A 1 78 ? 13.194 -5.173 -17.541 1.00 97.75 78 GLN A N 1
ATOM 618 C CA . GLN A 1 78 ? 12.975 -5.486 -16.122 1.00 97.75 78 GLN A CA 1
ATOM 619 C C . GLN A 1 78 ? 13.312 -4.296 -15.205 1.00 97.75 78 GLN A C 1
ATOM 621 O O . GLN A 1 78 ? 12.646 -4.077 -14.196 1.00 97.75 78 GLN A O 1
ATOM 626 N N . GLY A 1 79 ? 14.333 -3.509 -15.566 1.00 97.94 79 GLY A N 1
ATOM 627 C CA . GLY A 1 79 ? 14.700 -2.290 -14.843 1.00 97.94 79 GLY A CA 1
ATOM 628 C C . GLY A 1 79 ? 13.600 -1.228 -14.887 1.00 97.94 79 GLY A C 1
ATOM 629 O O . GLY A 1 79 ? 13.337 -0.588 -13.875 1.00 97.94 79 GLY A O 1
ATOM 630 N N . TYR A 1 80 ? 12.904 -1.099 -16.017 1.00 97.62 80 TYR A N 1
ATOM 631 C CA . TYR A 1 80 ? 11.783 -0.175 -16.154 1.00 97.62 80 TYR A CA 1
ATOM 632 C C . TYR A 1 80 ? 10.617 -0.550 -15.228 1.00 97.62 80 TYR A C 1
ATOM 634 O O . TYR A 1 80 ? 10.178 0.284 -14.440 1.00 97.62 80 TYR A O 1
ATOM 642 N N . ILE A 1 81 ? 10.190 -1.820 -15.222 1.00 97.31 81 ILE A N 1
ATOM 643 C CA . ILE A 1 81 ? 9.154 -2.306 -14.286 1.00 97.31 81 ILE A CA 1
ATOM 644 C C . ILE A 1 81 ? 9.575 -2.087 -12.830 1.00 97.31 81 ILE A C 1
ATOM 646 O O . ILE A 1 81 ? 8.778 -1.629 -12.011 1.00 97.31 81 ILE A O 1
ATOM 650 N N . LYS A 1 82 ? 10.848 -2.357 -12.516 1.00 97.44 82 LYS A N 1
ATOM 651 C CA . LYS A 1 82 ? 11.401 -2.134 -11.180 1.00 97.44 82 LYS A CA 1
ATOM 652 C C . LYS A 1 82 ? 11.267 -0.676 -10.738 1.00 97.44 82 LYS A C 1
ATOM 654 O O . LYS A 1 82 ? 10.858 -0.434 -9.602 1.00 97.44 82 LYS A O 1
ATOM 659 N N . ASN A 1 83 ? 11.599 0.264 -11.622 1.00 97.88 83 ASN A N 1
ATOM 660 C CA . ASN A 1 83 ? 11.478 1.695 -11.355 1.00 97.88 83 ASN A CA 1
ATOM 661 C C . ASN A 1 83 ? 10.012 2.080 -11.124 1.00 97.88 83 ASN A C 1
ATOM 663 O O . ASN A 1 83 ? 9.715 2.735 -10.132 1.00 97.88 83 ASN A O 1
ATOM 667 N N . LEU A 1 84 ? 9.077 1.583 -11.942 1.00 97.31 84 LEU A N 1
ATOM 668 C CA . LEU A 1 84 ? 7.644 1.817 -11.720 1.00 97.31 84 LEU A CA 1
ATOM 669 C C . LEU A 1 84 ? 7.175 1.312 -10.344 1.00 97.31 84 LEU A C 1
ATOM 671 O O . LEU A 1 84 ? 6.391 1.979 -9.674 1.00 97.31 84 LEU A O 1
ATOM 675 N N . GLY A 1 85 ? 7.685 0.170 -9.876 1.00 97.06 85 GLY A N 1
ATOM 676 C CA . GLY A 1 85 ? 7.366 -0.342 -8.539 1.00 97.06 85 GLY A CA 1
ATOM 677 C C . GLY A 1 85 ? 7.936 0.513 -7.399 1.00 97.06 85 GLY A C 1
ATOM 678 O O . GLY A 1 85 ? 7.351 0.600 -6.311 1.00 97.06 85 GLY A O 1
ATOM 679 N N . GLN A 1 86 ? 9.085 1.158 -7.624 1.00 97.81 86 GLN A N 1
ATOM 680 C CA . GLN A 1 86 ? 9.652 2.137 -6.692 1.00 97.81 86 GLN A CA 1
ATOM 681 C C . GLN A 1 86 ? 8.796 3.405 -6.652 1.00 97.81 86 GLN A C 1
ATOM 683 O O . GLN A 1 86 ? 8.419 3.824 -5.559 1.00 97.81 86 GLN A O 1
ATOM 688 N N . GLU A 1 87 ? 8.403 3.928 -7.812 1.00 98.19 87 GLU A N 1
ATOM 689 C CA . GLU A 1 87 ? 7.522 5.093 -7.928 1.00 98.19 87 GLU A CA 1
ATOM 690 C C . GLU A 1 87 ? 6.154 4.847 -7.281 1.00 98.19 87 GLU A C 1
ATOM 692 O O . GLU A 1 87 ? 5.711 5.647 -6.462 1.00 98.19 87 GLU A O 1
ATOM 697 N N . ALA A 1 88 ? 5.535 3.684 -7.511 1.00 98.06 88 ALA A N 1
ATOM 698 C CA . ALA A 1 88 ? 4.293 3.303 -6.835 1.00 98.06 88 ALA A CA 1
ATOM 699 C C . ALA A 1 88 ? 4.452 3.245 -5.305 1.00 98.06 88 ALA A C 1
ATOM 701 O O . ALA A 1 88 ? 3.564 3.649 -4.557 1.00 98.06 88 ALA A O 1
ATOM 702 N N . THR A 1 89 ? 5.610 2.788 -4.810 1.00 97.88 89 THR A N 1
ATOM 703 C CA . THR A 1 89 ? 5.912 2.816 -3.369 1.00 97.88 89 THR A CA 1
ATOM 704 C C . THR A 1 89 ? 6.103 4.246 -2.853 1.00 97.88 89 THR A C 1
ATOM 706 O O . THR A 1 89 ? 5.720 4.537 -1.720 1.00 97.88 89 THR A O 1
ATOM 709 N N . HIS A 1 90 ? 6.743 5.126 -3.625 1.00 98.12 90 HIS A N 1
ATOM 710 C CA . HIS A 1 90 ? 6.942 6.525 -3.247 1.00 98.12 90 HIS A CA 1
ATOM 711 C C . HIS A 1 90 ? 5.615 7.274 -3.189 1.00 98.12 90 HIS A C 1
ATOM 713 O O . HIS A 1 90 ? 5.333 7.906 -2.174 1.00 98.12 90 HIS A O 1
ATOM 719 N N . TYR A 1 91 ? 4.772 7.101 -4.202 1.00 98.38 91 TYR A N 1
ATOM 720 C CA . TYR A 1 91 ? 3.419 7.638 -4.234 1.00 98.38 91 TYR A CA 1
ATOM 721 C C . TYR A 1 91 ? 2.571 7.134 -3.055 1.00 98.38 91 TYR A C 1
ATOM 723 O O . TYR A 1 91 ? 1.924 7.908 -2.353 1.00 98.38 91 TYR A O 1
ATOM 731 N N . ALA A 1 92 ? 2.650 5.839 -2.738 1.00 98.12 92 ALA A N 1
ATOM 732 C CA . ALA A 1 92 ? 1.990 5.305 -1.550 1.00 98.12 92 ALA A CA 1
ATOM 733 C C . ALA A 1 92 ? 2.411 6.051 -0.279 1.00 98.12 92 ALA A C 1
ATOM 735 O O . ALA A 1 92 ? 1.574 6.441 0.525 1.00 98.12 92 ALA A O 1
ATOM 736 N N . LYS A 1 93 ? 3.715 6.298 -0.116 1.00 98.06 93 LYS A N 1
ATOM 737 C CA . LYS A 1 93 ? 4.272 7.006 1.043 1.00 98.06 93 LYS A CA 1
ATOM 738 C C . LYS A 1 93 ? 3.965 8.505 1.074 1.00 98.06 93 LYS A C 1
ATOM 740 O O . LYS A 1 93 ? 4.094 9.094 2.147 1.00 98.06 93 LYS A O 1
ATOM 745 N N . SER A 1 94 ? 3.603 9.123 -0.053 1.00 97.88 94 SER A N 1
ATOM 746 C CA . SER A 1 94 ? 3.188 10.530 -0.075 1.00 97.88 94 SER A CA 1
ATOM 747 C C . SER A 1 94 ? 1.756 10.726 0.416 1.00 97.88 94 SER A C 1
ATOM 749 O O . SER A 1 94 ? 1.439 11.813 0.878 1.00 97.88 94 SER A O 1
ATOM 751 N N . LEU A 1 95 ? 0.912 9.690 0.350 1.00 97.62 95 LEU A N 1
ATOM 752 C CA . LEU A 1 95 ? -0.465 9.715 0.867 1.00 97.62 95 LEU A CA 1
ATOM 753 C C . LEU A 1 95 ? -0.622 8.993 2.215 1.00 97.62 95 LEU A C 1
ATOM 755 O O . LEU A 1 95 ? -1.498 9.332 3.010 1.00 97.62 95 LEU A O 1
ATOM 759 N N . LEU A 1 96 ? 0.208 7.973 2.449 1.00 97.94 96 LEU A N 1
ATOM 760 C CA . LEU A 1 96 ? 0.181 7.100 3.616 1.00 97.94 96 LEU A CA 1
ATOM 761 C C . LEU A 1 96 ? 1.473 7.254 4.421 1.00 97.94 96 LEU A C 1
ATOM 763 O O . LEU A 1 96 ? 2.569 6.932 3.956 1.00 97.94 96 LEU A O 1
ATOM 767 N N . HIS A 1 97 ? 1.349 7.657 5.679 1.00 97.12 97 HIS A N 1
ATOM 768 C CA . HIS A 1 97 ? 2.481 7.902 6.563 1.00 97.12 97 HIS A CA 1
ATOM 769 C C . HIS A 1 97 ? 2.474 6.958 7.763 1.00 97.12 97 HIS A C 1
ATOM 771 O O . HIS A 1 97 ? 1.435 6.597 8.311 1.00 97.12 97 HIS A O 1
ATOM 777 N N . LYS A 1 98 ? 3.663 6.563 8.225 1.00 97.75 98 LYS A N 1
ATOM 778 C CA . LYS A 1 98 ? 3.792 5.795 9.469 1.00 97.75 98 LYS A CA 1
ATOM 779 C C . LYS A 1 98 ? 3.230 6.614 10.639 1.00 97.75 98 LYS A C 1
ATOM 781 O O . LYS A 1 98 ? 3.596 7.768 10.809 1.00 97.75 98 LYS A O 1
AT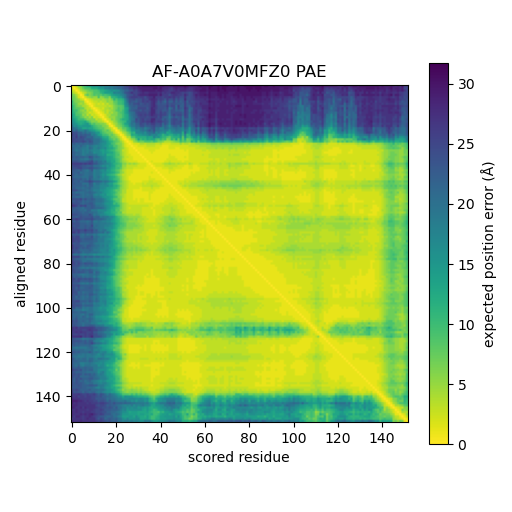OM 786 N N . GLY A 1 99 ? 2.378 5.997 11.452 1.00 97.62 99 GLY A N 1
ATOM 787 C CA . GLY A 1 99 ? 1.687 6.638 12.572 1.00 97.62 99 GLY A CA 1
ATOM 788 C C . GLY A 1 99 ? 0.370 7.323 12.198 1.00 97.62 99 GLY A C 1
ATOM 789 O O . GLY A 1 99 ? -0.388 7.686 13.093 1.00 97.62 99 GLY A O 1
ATOM 790 N N . GLN A 1 100 ? 0.056 7.461 10.908 1.00 97.88 100 GLN A N 1
ATOM 791 C CA . GLN A 1 100 ? -1.212 8.031 10.459 1.00 97.88 100 GLN A CA 1
ATOM 792 C C . GLN A 1 100 ? -2.372 7.083 10.781 1.00 97.88 100 GLN A C 1
ATOM 794 O O . GLN A 1 100 ? -2.267 5.866 10.592 1.00 97.88 100 GLN A O 1
ATOM 799 N N . LYS A 1 101 ? -3.478 7.660 11.260 1.00 97.88 101 LYS A N 1
ATOM 800 C CA . LYS A 1 101 ? -4.747 6.958 11.454 1.00 97.88 101 LYS A CA 1
ATOM 801 C C . LYS A 1 101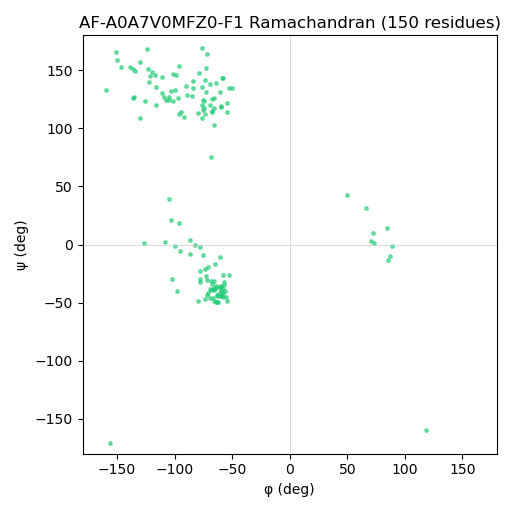 ? -5.529 6.942 10.146 1.00 97.88 101 LYS A C 1
ATOM 803 O O . LYS A 1 101 ? -5.631 7.974 9.486 1.00 97.88 101 LYS A O 1
ATOM 808 N N . VAL A 1 102 ? -6.072 5.786 9.794 1.00 98.25 102 VAL A N 1
ATOM 809 C CA . VAL A 1 102 ? -6.852 5.567 8.574 1.00 98.25 102 VAL A CA 1
ATOM 810 C C . VAL A 1 102 ? -8.062 4.689 8.868 1.00 98.25 102 VAL A C 1
ATOM 812 O O . VAL A 1 102 ? -8.029 3.854 9.777 1.00 98.25 102 VAL A O 1
ATOM 815 N N . GLY A 1 103 ? -9.113 4.859 8.070 1.00 98.00 103 GLY A N 1
ATOM 816 C CA . GLY A 1 103 ? -10.213 3.906 8.010 1.00 98.00 103 GLY A CA 1
ATOM 817 C C . GLY A 1 103 ? -9.791 2.680 7.207 1.00 98.00 103 GLY A C 1
ATOM 818 O O . GLY A 1 103 ? -9.177 2.806 6.149 1.00 98.00 103 GLY A O 1
ATOM 819 N N . VAL A 1 104 ? -10.107 1.489 7.699 1.00 97.75 104 VAL A N 1
ATOM 820 C CA . VAL A 1 104 ? -9.821 0.226 7.018 1.00 97.75 104 VAL A CA 1
ATOM 821 C C . VAL A 1 104 ? -11.104 -0.560 6.897 1.00 97.75 104 VAL A C 1
ATOM 823 O O . VAL A 1 104 ? -11.743 -0.893 7.887 1.00 97.75 104 VAL A O 1
ATOM 826 N N . VAL A 1 105 ? -11.446 -0.903 5.669 1.00 95.88 105 VAL A N 1
ATOM 827 C CA . VAL A 1 105 ? -12.564 -1.783 5.371 1.00 95.88 105 VAL A CA 1
ATOM 828 C C . VAL A 1 105 ? -12.019 -3.169 5.068 1.00 95.88 105 VAL A C 1
ATOM 830 O O . VAL A 1 105 ? -11.236 -3.306 4.132 1.00 95.88 105 VAL A O 1
ATOM 833 N N . VAL A 1 106 ? -12.460 -4.199 5.791 1.00 93.81 106 VAL A N 1
ATOM 834 C CA . VAL A 1 106 ? -11.995 -5.583 5.594 1.00 93.81 106 VAL A CA 1
ATOM 835 C C . VAL A 1 106 ? -13.026 -6.426 4.838 1.00 93.81 106 VAL A C 1
ATOM 837 O O . VAL A 1 106 ? -14.194 -6.467 5.212 1.00 93.81 106 VAL A O 1
ATOM 840 N N . TYR A 1 107 ? -12.566 -7.162 3.820 1.00 90.25 107 TYR A N 1
ATOM 841 C CA . TYR A 1 107 ? -13.383 -8.080 3.001 1.00 90.25 107 TYR A CA 1
ATOM 842 C C . TYR A 1 107 ? -13.098 -9.566 3.264 1.00 90.25 107 TYR A C 1
ATOM 844 O O . TYR A 1 107 ? -13.671 -10.441 2.620 1.00 90.25 107 TYR A O 1
ATOM 852 N N . GLY A 1 108 ? -12.198 -9.862 4.202 1.00 87.44 108 GLY A N 1
ATOM 853 C CA . GLY A 1 108 ? -11.831 -11.218 4.595 1.00 87.44 108 GLY A CA 1
ATOM 854 C C . GLY A 1 108 ? -10.359 -11.525 4.348 1.00 87.44 108 GLY A C 1
ATOM 855 O O . GLY A 1 108 ? -9.512 -10.633 4.251 1.00 87.44 108 GLY A O 1
ATOM 856 N N . THR A 1 109 ? -10.043 -12.813 4.281 1.00 86.38 109 THR A N 1
ATOM 857 C CA . THR A 1 109 ? -8.675 -13.305 4.117 1.00 86.38 109 THR A CA 1
ATOM 858 C C . THR A 1 109 ? -8.488 -13.852 2.708 1.00 86.38 109 THR A C 1
ATOM 860 O O . THR A 1 109 ? -9.222 -14.732 2.270 1.00 86.38 109 THR A O 1
ATOM 863 N N . GLY A 1 110 ? -7.500 -13.326 1.990 1.00 77.62 110 GLY A N 1
ATOM 864 C CA . GLY A 1 110 ? -7.127 -13.823 0.673 1.00 77.62 110 GLY A CA 1
ATOM 865 C C . GLY A 1 110 ? -6.340 -15.130 0.753 1.00 77.62 110 GLY A C 1
ATOM 866 O O . GLY A 1 110 ? -5.836 -15.513 1.808 1.00 77.62 110 GLY A O 1
ATOM 867 N N . HIS A 1 111 ? -6.146 -15.776 -0.396 1.00 70.31 111 HIS A N 1
ATOM 868 C CA . HIS A 1 111 ? -5.538 -17.111 -0.521 1.00 70.31 111 HIS A CA 1
ATOM 869 C C . HIS A 1 111 ? -4.167 -17.284 0.165 1.00 70.31 111 HIS A C 1
ATOM 871 O O . HIS A 1 111 ? -3.781 -18.388 0.535 1.00 70.31 111 HIS A O 1
ATOM 877 N N . TYR A 1 112 ? -3.404 -16.203 0.339 1.00 74.88 112 TYR A N 1
ATOM 878 C CA . TYR A 1 112 ? -2.081 -16.226 0.979 1.00 74.88 112 TYR A CA 1
ATOM 879 C C . TYR A 1 112 ? -2.109 -15.857 2.472 1.00 74.88 112 TYR A C 1
ATOM 881 O O . TYR A 1 112 ? -1.091 -15.431 3.016 1.00 74.88 112 TYR A O 1
ATOM 889 N N . GLY A 1 113 ? -3.273 -15.922 3.124 1.00 79.19 113 GLY A N 1
ATOM 890 C CA . GLY A 1 113 ? -3.433 -15.543 4.533 1.00 79.19 113 GLY A CA 1
ATOM 891 C C . GLY A 1 113 ? -3.367 -14.030 4.790 1.00 79.19 113 GLY A C 1
ATOM 892 O O . GLY A 1 113 ? -3.275 -13.597 5.935 1.00 79.19 113 GLY A O 1
ATOM 893 N N . ARG A 1 114 ? -3.386 -13.204 3.734 1.00 87.06 114 ARG A N 1
ATOM 894 C CA . ARG A 1 114 ? -3.368 -11.733 3.834 1.00 87.06 114 ARG A CA 1
ATOM 895 C C . ARG A 1 114 ? -4.787 -11.219 4.045 1.00 87.06 114 ARG A C 1
ATOM 897 O O . ARG A 1 114 ? -5.708 -11.715 3.406 1.00 87.06 114 ARG A O 1
ATOM 904 N N . THR A 1 115 ? -4.961 -10.206 4.888 1.00 93.12 115 THR A N 1
ATOM 905 C CA . THR A 1 115 ? -6.265 -9.539 5.025 1.00 93.12 115 THR A CA 1
ATOM 906 C C . THR A 1 115 ? -6.494 -8.654 3.804 1.00 93.12 115 THR A C 1
ATOM 908 O O . THR A 1 115 ? -5.644 -7.817 3.501 1.00 93.12 115 THR A O 1
ATOM 911 N N . LEU A 1 116 ? -7.600 -8.855 3.088 1.00 93.88 116 LEU A N 1
ATOM 912 C CA . LEU A 1 116 ? -7.984 -8.024 1.950 1.00 93.88 116 LEU A CA 1
ATOM 913 C C . LEU A 1 116 ? -8.733 -6.798 2.453 1.00 93.88 116 LEU A C 1
ATOM 915 O O . LEU A 1 116 ? -9.700 -6.944 3.209 1.00 93.88 116 LEU A O 1
ATOM 919 N N . ALA A 1 117 ? -8.303 -5.610 2.035 1.00 95.69 117 ALA A N 1
ATOM 920 C CA . ALA A 1 117 ? -8.890 -4.382 2.548 1.00 95.69 117 ALA A CA 1
ATOM 921 C C . ALA A 1 117 ? -8.872 -3.196 1.577 1.00 95.69 117 ALA A C 1
ATOM 923 O O . ALA A 1 117 ? -8.047 -3.132 0.663 1.00 95.69 117 ALA A O 1
ATOM 924 N N . LEU A 1 118 ? -9.758 -2.234 1.832 1.00 96.94 118 LEU A N 1
ATOM 925 C CA . LEU A 1 118 ? -9.652 -0.863 1.330 1.00 96.94 118 LEU A CA 1
ATOM 926 C C . LEU A 1 118 ? -9.134 0.042 2.451 1.00 96.94 118 LEU A C 1
ATOM 928 O O . LEU A 1 118 ? -9.456 -0.177 3.622 1.00 96.94 118 LEU A O 1
ATOM 932 N N . ILE A 1 119 ? -8.358 1.061 2.086 1.00 98.00 119 ILE A N 1
ATOM 933 C CA . ILE A 1 119 ? -7.918 2.116 3.004 1.00 98.00 119 ILE A CA 1
ATOM 934 C C . ILE A 1 119 ? -8.608 3.430 2.638 1.00 98.00 119 ILE A C 1
ATOM 936 O O . ILE A 1 119 ? -8.549 3.864 1.489 1.00 98.00 119 ILE A O 1
ATOM 940 N N . TYR A 1 120 ? -9.194 4.078 3.640 1.00 98.19 120 TYR A N 1
ATOM 941 C CA . TYR A 1 120 ? -9.757 5.420 3.561 1.00 98.19 120 TYR A CA 1
ATOM 942 C C . TYR A 1 120 ? -8.892 6.397 4.357 1.00 98.19 120 TYR A C 1
ATOM 944 O O . TYR A 1 120 ? -8.598 6.180 5.538 1.00 98.19 120 TYR A O 1
ATOM 952 N N . LEU A 1 121 ? -8.479 7.474 3.698 1.00 97.75 121 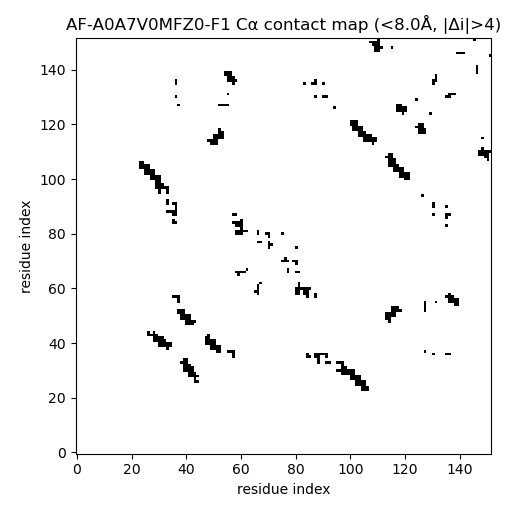LEU A N 1
ATOM 953 C CA . LEU A 1 121 ? -7.770 8.591 4.312 1.00 97.75 121 LEU A CA 1
ATOM 954 C C . LEU A 1 121 ? -8.721 9.416 5.205 1.00 97.75 121 LEU A C 1
ATOM 956 O O . LEU A 1 121 ? -9.942 9.281 5.093 1.00 97.75 121 LEU A O 1
ATOM 960 N N . PRO A 1 122 ? -8.195 10.273 6.105 1.00 95.75 122 PRO A N 1
ATOM 961 C CA . PRO A 1 122 ? -9.025 11.072 7.015 1.00 95.75 122 PRO A CA 1
ATOM 962 C C . PRO A 1 122 ? -10.039 12.000 6.330 1.00 95.75 122 PRO A C 1
ATOM 964 O O . PRO A 1 122 ? -11.056 12.330 6.928 1.00 95.75 122 PRO A O 1
ATOM 967 N N . ASP A 1 123 ? -9.764 12.413 5.094 1.00 95.81 123 ASP A N 1
ATOM 968 C CA . ASP A 1 123 ? -10.639 13.245 4.261 1.00 95.81 123 ASP A CA 1
ATOM 969 C C . ASP A 1 123 ? -11.737 12.441 3.534 1.00 95.81 123 ASP A C 1
ATOM 971 O O . ASP A 1 123 ? -12.550 13.015 2.816 1.00 95.81 123 ASP A O 1
ATOM 975 N N . GLY A 1 124 ? -11.773 11.116 3.716 1.00 95.94 124 GLY A N 1
ATOM 976 C CA . GLY A 1 124 ? -12.704 10.212 3.044 1.00 95.94 124 GLY A CA 1
ATOM 977 C C . GLY A 1 124 ? -12.202 9.668 1.704 1.00 95.94 124 GLY A C 1
ATOM 978 O O . GLY A 1 124 ? -12.889 8.845 1.100 1.00 95.94 124 GLY A O 1
ATOM 979 N N . THR A 1 125 ? -11.008 10.053 1.245 1.00 97.62 125 THR A N 1
ATOM 980 C CA . THR A 1 125 ? -10.438 9.543 -0.008 1.00 97.62 125 THR A CA 1
ATOM 981 C C . THR A 1 125 ? -10.127 8.047 0.100 1.00 97.62 125 THR A C 1
ATOM 983 O O . THR A 1 125 ? -9.381 7.617 0.984 1.00 97.62 125 THR A O 1
ATOM 986 N N . CYS A 1 126 ? -10.646 7.242 -0.833 1.00 97.81 126 CYS A N 1
ATOM 987 C CA . CYS A 1 126 ? -10.273 5.834 -0.977 1.00 97.81 126 CYS A CA 1
ATOM 988 C C . CYS A 1 126 ? -8.892 5.728 -1.639 1.00 97.81 126 CYS A C 1
ATOM 990 O O . CYS A 1 126 ? -8.736 5.974 -2.836 1.00 97.81 126 CYS A O 1
ATOM 992 N N . TYR A 1 127 ? -7.873 5.335 -0.873 1.00 98.44 127 TYR A N 1
ATOM 993 C CA . TYR A 1 127 ? -6.506 5.211 -1.384 1.00 98.44 127 TYR A CA 1
ATOM 994 C C . TYR A 1 127 ? -6.412 4.204 -2.543 1.00 98.44 127 TYR A C 1
ATOM 996 O O . TYR A 1 127 ? -5.708 4.459 -3.518 1.00 98.44 127 TYR A O 1
ATOM 1004 N N . ASN A 1 128 ? -7.132 3.077 -2.455 1.00 97.44 128 ASN A N 1
ATOM 1005 C CA . ASN A 1 128 ? -7.113 2.037 -3.487 1.00 97.44 128 ASN A CA 1
ATOM 1006 C C . ASN A 1 128 ? -7.576 2.576 -4.848 1.00 97.44 128 ASN A C 1
ATOM 1008 O O . ASN A 1 128 ? -6.998 2.241 -5.875 1.00 97.44 128 ASN A O 1
ATOM 1012 N N . GLU A 1 129 ? -8.602 3.422 -4.862 1.00 97.38 129 GLU A N 1
ATOM 1013 C CA . GLU A 1 129 ? -9.080 4.064 -6.088 1.00 97.38 129 GLU A CA 1
ATOM 1014 C C . GLU A 1 129 ? -8.092 5.132 -6.552 1.00 97.38 129 GLU A C 1
ATOM 1016 O O . GLU A 1 129 ? -7.739 5.193 -7.729 1.00 97.38 129 GLU A O 1
ATOM 1021 N N . LYS A 1 130 ? -7.583 5.928 -5.609 1.00 98.19 130 LYS A N 1
ATOM 1022 C CA . LYS A 1 130 ? -6.701 7.057 -5.889 1.00 98.19 130 LYS A CA 1
ATOM 1023 C C . LYS A 1 130 ? -5.380 6.637 -6.545 1.00 98.19 130 LYS A C 1
ATOM 1025 O O . LYS A 1 130 ? -4.970 7.250 -7.526 1.00 98.19 130 LYS A O 1
ATOM 1030 N N . ILE A 1 131 ? -4.749 5.553 -6.083 1.00 98.12 131 ILE A N 1
ATOM 1031 C CA . ILE A 1 131 ? -3.508 5.037 -6.694 1.00 98.12 131 ILE A CA 1
ATOM 1032 C C . ILE A 1 131 ? -3.715 4.517 -8.127 1.00 98.12 131 ILE A C 1
ATOM 1034 O O . ILE A 1 131 ? -2.809 4.618 -8.955 1.00 98.12 131 ILE A O 1
ATOM 1038 N N . VAL A 1 132 ? -4.899 3.980 -8.435 1.00 97.31 132 VAL A N 1
ATOM 1039 C CA . VAL A 1 132 ? -5.262 3.568 -9.800 1.00 97.31 132 VAL A CA 1
ATOM 1040 C C . VAL A 1 132 ? -5.533 4.793 -10.665 1.00 97.31 132 VAL A C 1
ATOM 1042 O O . VAL A 1 132 ? -5.008 4.879 -11.772 1.00 97.31 132 VAL A O 1
ATOM 1045 N N . GLN A 1 133 ? -6.314 5.749 -10.154 1.00 97.56 133 GLN A N 1
ATOM 1046 C CA . GLN A 1 133 ? -6.645 6.991 -10.850 1.00 97.56 133 GLN A CA 1
ATOM 1047 C C . GLN A 1 133 ? -5.389 7.767 -11.257 1.00 97.56 133 GLN A C 1
ATOM 1049 O O . GLN A 1 133 ? -5.323 8.287 -12.369 1.00 97.56 133 GLN A O 1
ATOM 1054 N N . ASP A 1 134 ? -4.383 7.797 -10.385 1.00 97.62 134 ASP A N 1
ATOM 1055 C CA . ASP A 1 134 ? -3.135 8.517 -10.628 1.00 97.62 134 ASP A CA 1
ATOM 1056 C C . ASP A 1 134 ? -2.094 7.675 -11.396 1.00 97.62 134 ASP A C 1
ATOM 1058 O O . ASP A 1 134 ? -0.983 8.137 -11.641 1.00 97.62 134 ASP A O 1
ATOM 1062 N N . GLY A 1 135 ? -2.442 6.450 -11.815 1.00 96.62 135 GLY A N 1
ATOM 1063 C CA . GLY A 1 135 ? -1.647 5.647 -12.753 1.00 96.62 135 GLY A CA 1
ATOM 1064 C C . GLY A 1 135 ? -0.508 4.825 -12.140 1.00 96.62 135 GLY A C 1
ATOM 1065 O O . GLY A 1 135 ? 0.340 4.317 -12.871 1.00 96.62 135 GLY A O 1
ATOM 1066 N N . TYR A 1 136 ? -0.480 4.652 -10.817 1.00 97.12 136 TYR A N 1
ATOM 1067 C CA . TYR A 1 136 ? 0.585 3.920 -10.114 1.00 97.12 136 TYR A CA 1
ATOM 1068 C C . TYR A 1 136 ? 0.253 2.443 -9.850 1.00 97.12 136 TYR A C 1
ATOM 1070 O O . TYR A 1 136 ? 1.098 1.688 -9.360 1.00 97.12 136 TYR A O 1
ATOM 1078 N N . SER A 1 137 ? -0.969 2.006 -10.162 1.00 95.62 137 SER A N 1
ATOM 1079 C CA . SER A 1 137 ? -1.403 0.618 -10.006 1.00 95.62 137 SER A CA 1
ATOM 1080 C C . SER A 1 137 ? -2.400 0.200 -11.084 1.00 95.62 137 SER A C 1
ATOM 1082 O O . SER A 1 137 ? -3.152 1.017 -11.611 1.00 95.62 137 SER A O 1
ATOM 1084 N N . CYS A 1 138 ? -2.421 -1.097 -11.389 1.00 90.44 138 CYS A N 1
ATOM 1085 C CA . CYS A 1 138 ? -3.404 -1.712 -12.270 1.00 90.44 138 CYS A CA 1
ATOM 1086 C C . CYS A 1 138 ? -4.519 -2.375 -11.455 1.00 90.44 138 CYS A C 1
ATOM 1088 O O . CYS A 1 138 ? -4.265 -2.984 -10.416 1.00 90.44 138 CYS A O 1
ATOM 1090 N N . VAL A 1 139 ? -5.744 -2.349 -11.983 1.00 89.44 139 VAL A N 1
ATOM 1091 C CA . VAL A 1 139 ? -6.847 -3.155 -11.443 1.00 89.44 139 VAL A CA 1
ATOM 1092 C C . VAL A 1 139 ? -6.636 -4.625 -11.813 1.00 89.44 139 VAL A C 1
ATOM 1094 O O . VAL A 1 139 ? -6.216 -4.934 -12.935 1.00 89.44 139 VAL A O 1
ATOM 1097 N N . TYR A 1 140 ? -6.947 -5.552 -10.901 1.00 80.31 140 TYR A N 1
ATOM 1098 C CA . TYR A 1 140 ? -6.905 -6.982 -11.222 1.00 80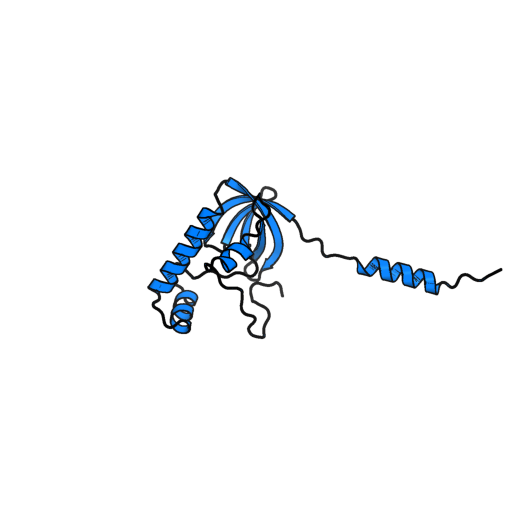.31 140 TYR A CA 1
ATOM 1099 C C . TYR A 1 140 ? -7.767 -7.303 -12.444 1.00 80.31 140 TYR A C 1
ATOM 1101 O O . TYR A 1 140 ? -8.983 -7.115 -12.444 1.00 80.31 140 TYR A O 1
ATOM 1109 N N . LYS A 1 141 ? -7.136 -7.869 -13.475 1.00 67.56 141 LYS A N 1
ATOM 1110 C CA . LYS A 1 141 ? -7.845 -8.365 -14.656 1.00 67.56 141 LYS A CA 1
ATOM 1111 C C . LYS A 1 141 ? -8.534 -9.685 -14.326 1.00 67.56 141 LYS A C 1
ATOM 1113 O O . LYS A 1 141 ? -7.879 -10.654 -13.934 1.00 67.56 141 LYS A O 1
ATOM 1118 N N . TYR A 1 142 ? -9.843 -9.746 -14.547 1.00 61.44 142 TYR A N 1
ATOM 1119 C CA . TYR A 1 142 ? -10.579 -11.005 -14.551 1.00 61.44 142 TYR A CA 1
ATOM 1120 C C . TYR A 1 142 ? -10.137 -11.840 -15.763 1.00 61.44 142 TYR A C 1
ATOM 1122 O O . TYR A 1 142 ? -10.338 -11.436 -16.905 1.00 61.44 142 TYR A O 1
ATOM 1130 N N . ARG A 1 143 ? -9.494 -12.990 -15.526 1.00 57.91 143 ARG A N 1
ATOM 1131 C CA . ARG A 1 143 ? -8.990 -13.893 -16.584 1.00 57.91 143 ARG A CA 1
ATOM 1132 C C . ARG A 1 143 ? -9.868 -15.147 -16.742 1.00 57.91 143 ARG A C 1
ATOM 1134 O O . ARG A 1 143 ? -9.339 -16.243 -16.872 1.00 57.91 143 ARG A O 1
ATOM 1141 N N . GLY A 1 144 ? -11.195 -15.014 -16.640 1.00 56.09 144 GLY A N 1
ATOM 1142 C CA . GLY A 1 144 ? -12.132 -16.152 -16.740 1.00 56.09 144 GLY A CA 1
ATOM 1143 C C . GLY A 1 144 ? -12.154 -17.085 -15.520 1.00 56.09 144 GLY A C 1
ATOM 1144 O O . GLY A 1 144 ? -12.908 -18.051 -15.483 1.00 56.09 144 GLY A O 1
ATOM 1145 N N . HIS A 1 145 ? -11.363 -16.774 -14.493 1.00 56.66 145 HIS A N 1
ATOM 1146 C CA . HIS A 1 145 ? -11.347 -17.445 -13.196 1.00 56.66 145 HIS A CA 1
ATOM 1147 C C . HIS A 1 145 ? -11.331 -16.384 -12.090 1.00 56.66 145 HIS A C 1
ATOM 1149 O O . HIS A 1 145 ? -10.786 -15.292 -12.293 1.00 56.66 145 HIS A O 1
ATOM 1155 N N . LYS A 1 146 ? -11.918 -16.692 -10.919 1.00 55.53 146 LYS A N 1
ATOM 1156 C CA . LYS A 1 146 ? -11.832 -15.822 -9.731 1.00 55.53 146 LYS A CA 1
ATOM 1157 C C . LYS A 1 146 ? -10.364 -15.457 -9.490 1.00 55.53 146 LYS A C 1
ATOM 1159 O O . LYS A 1 146 ? -9.485 -16.319 -9.559 1.00 55.53 146 LYS A O 1
ATOM 1164 N N . SER A 1 147 ? -10.103 -14.177 -9.214 1.00 64.38 147 SER A N 1
ATOM 1165 C CA . SER A 1 147 ? -8.766 -13.736 -8.814 1.00 64.38 147 SER A CA 1
ATOM 1166 C C . SER A 1 147 ? -8.289 -14.594 -7.644 1.00 64.38 147 SER A C 1
ATOM 1168 O O . SER A 1 147 ? -9.036 -14.787 -6.686 1.00 64.38 147 SER A O 1
ATOM 1170 N N . LYS A 1 148 ? -7.034 -15.058 -7.696 1.00 63.78 148 LYS A N 1
ATOM 1171 C CA . LYS A 1 148 ? -6.401 -15.799 -6.589 1.00 63.78 148 LYS A CA 1
ATOM 1172 C C . LYS A 1 148 ? -6.323 -14.977 -5.303 1.00 63.78 148 LYS A C 1
ATOM 1174 O O . LYS A 1 148 ? -5.949 -15.500 -4.264 1.00 63.78 148 LYS A O 1
ATOM 1179 N N . GLU A 1 149 ? -6.612 -13.685 -5.369 1.00 63.16 149 GLU A N 1
ATOM 1180 C CA . GLU A 1 149 ? -6.667 -12.834 -4.192 1.00 63.16 149 GLU A CA 1
ATOM 1181 C C . GLU A 1 149 ? -7.959 -13.019 -3.403 1.00 63.16 149 GLU A C 1
ATOM 1183 O O . GLU A 1 149 ? -7.910 -12.908 -2.185 1.00 63.16 149 GLU A O 1
ATOM 1188 N N . LEU A 1 150 ? -9.077 -13.330 -4.065 1.00 62.91 150 LEU A N 1
ATOM 1189 C CA . LEU A 1 150 ? -10.387 -13.441 -3.428 1.00 62.91 150 LEU A CA 1
ATOM 1190 C C . LEU A 1 150 ? -10.532 -14.781 -2.687 1.00 62.91 150 LEU A C 1
ATOM 1192 O O . LEU A 1 150 ? -9.982 -15.789 -3.143 1.00 62.91 150 LEU A O 1
ATOM 1196 N N . PRO A 1 151 ? -11.279 -14.817 -1.568 1.00 59.16 151 PRO A N 1
ATOM 1197 C CA . PRO A 1 151 ? -11.640 -16.074 -0.923 1.00 59.16 151 PRO A CA 1
ATOM 1198 C C . PRO A 1 151 ? -12.413 -16.983 -1.898 1.00 59.16 151 PRO A C 1
ATOM 1200 O O . PRO A 1 151 ? -13.172 -16.497 -2.752 1.00 59.16 151 PRO A O 1
ATOM 1203 N N . GLN A 1 152 ? -12.159 -18.296 -1.801 1.00 53.91 152 GLN A N 1
ATOM 1204 C CA . GLN A 1 152 ? -12.818 -19.299 -2.645 1.00 53.91 152 GLN A CA 1
ATOM 1205 C C . GLN A 1 152 ? -14.311 -19.368 -2.343 1.00 53.91 152 GLN A C 1
ATOM 1207 O O . GLN A 1 152 ? -14.656 -19.454 -1.147 1.00 53.91 152 GLN A O 1
#

Nearest PDB structures (foldseek):
  3lx0-assembly1_A  TM=8.155E-01  e=1.975E-08  Staphylococcus aureus
  1snd-assembly1_A  TM=8.200E-01  e=1.222E-08  Staphylococcus aureus
  2f0o-assembly1_A  TM=8.289E-01  e=2.511E-08  Staphylococcus aureus
  5kru-assembly1_A  TM=8.118E-01  e=3.006E-08  Staphylococcus aureus
  2f0i-assembly1_A  TM=8.275E-01  e=1.195E-07  Staphylococcus aureus

Solvent-accessible surface area (backbone atoms only — not comparable to full-atom values): 8559 Å² total; per-residue (Å²): 134,85,81,82,65,66,69,63,56,55,53,54,55,55,63,61,66,73,65,75,69,78,80,70,50,73,41,72,29,31,30,67,41,78,77,40,56,35,34,39,30,28,39,42,92,93,36,85,43,56,36,35,36,54,66,47,46,50,51,42,60,59,96,45,74,64,33,53,49,53,12,59,77,69,74,49,52,55,67,56,40,24,49,49,14,47,50,19,27,50,54,38,52,74,80,48,48,73,70,41,66,30,41,34,38,48,82,49,54,18,71,84,76,33,35,28,24,46,45,25,45,86,90,66,50,48,48,61,58,49,41,39,76,74,67,44,33,44,68,71,76,78,75,94,51,82,58,72,60,51,66,132

Mean predicted aligned error: 8.75 Å

pLDDT: mean 86.42, std 15.85, range [47.88, 98.5]

Sequence (152 aa):
MRQFKPALLYLVVLLFASSFSFAQFSYQATILKISDGDTIWVLMDGRRVKLRLLGIDTPEKFKSKKLARDAQECGVSQGYIKNLGQEATHYAKSLLHKGQKVGVVVYGTGHYGRTLALIYLPDGTCYNEKIVQDGYSCVYKYRGHKSKELPQ